Protein AF-A0A7V2QAD5-F1 (afdb_monomer_lite)

Secondary structure (DSSP, 8-state):
--------------HHHHHHHHHT--HHHH-TTHHHHHHHHHHHHHHHH-

Foldseek 3Di:
DPDPDDDLDDDDPDVQQVVCVVVVHDPCVSPVVCVVVVVSSVVVVVVVVD

Sequence (50 aa):
AAEDIPILMRIPLDRRIAEAYSEGEILVEILPEYREQFRELYERIEKAID

Structure (mmCIF, N/CA/C/O backbone):
data_AF-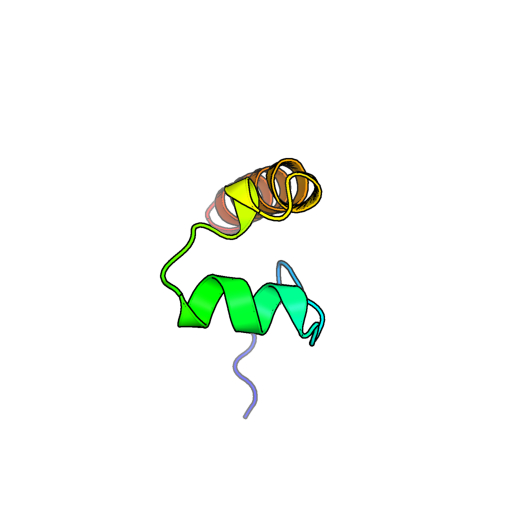A0A7V2QAD5-F1
#
_entry.id   AF-A0A7V2QAD5-F1
#
loop_
_atom_site.group_PDB
_atom_site.id
_atom_site.type_symbol
_atom_site.label_atom_id
_atom_site.label_alt_id
_atom_site.label_comp_id
_atom_site.label_asym_id
_atom_site.label_entity_id
_atom_site.label_seq_id
_atom_site.pdbx_PDB_ins_code
_atom_site.Cartn_x
_atom_site.Cartn_y
_atom_site.Cartn_z
_atom_site.occupancy
_atom_site.B_iso_or_equiv
_atom_site.auth_seq_id
_atom_site.auth_comp_id
_atom_site.auth_asym_id
_atom_site.auth_atom_id
_atom_site.pdbx_PDB_model_num
ATOM 1 N N . ALA A 1 1 ? -14.259 -18.746 8.184 1.00 49.91 1 ALA A N 1
ATOM 2 C CA . ALA A 1 1 ? -14.930 -17.439 8.305 1.00 49.91 1 ALA A CA 1
ATOM 3 C C . ALA A 1 1 ? -13.957 -16.393 7.786 1.00 49.91 1 ALA A C 1
ATOM 5 O O . ALA A 1 1 ? -12.764 -16.592 7.974 1.00 49.91 1 ALA A O 1
ATOM 6 N N . ALA A 1 2 ? -14.417 -15.367 7.071 1.00 65.06 2 ALA A N 1
ATOM 7 C CA . ALA A 1 2 ? -13.561 -14.213 6.823 1.00 65.06 2 ALA A CA 1
ATOM 8 C C . ALA A 1 2 ? -13.429 -13.483 8.164 1.00 65.06 2 ALA A C 1
ATOM 10 O O . ALA A 1 2 ? -14.447 -13.136 8.757 1.00 65.06 2 ALA A O 1
ATOM 11 N N . GLU A 1 3 ? -12.206 -13.368 8.675 1.00 76.12 3 GLU A N 1
ATOM 12 C CA . GLU A 1 3 ? -11.902 -12.488 9.806 1.00 76.12 3 GLU A CA 1
ATOM 13 C C . GLU A 1 3 ? -12.378 -11.066 9.454 1.00 76.12 3 GLU A C 1
ATOM 15 O O . GLU A 1 3 ? -12.266 -10.659 8.294 1.00 76.12 3 GLU A O 1
ATOM 20 N N . ASP A 1 4 ? -12.922 -10.323 10.422 1.00 83.38 4 ASP A N 1
ATOM 21 C CA . ASP A 1 4 ? -13.520 -8.985 10.238 1.00 83.38 4 ASP A CA 1
ATOM 22 C C . ASP A 1 4 ? -12.447 -7.887 10.070 1.00 83.38 4 ASP A C 1
ATOM 24 O O . ASP A 1 4 ? -12.432 -6.861 10.745 1.00 83.38 4 ASP A O 1
ATOM 28 N N . ILE A 1 5 ? -11.468 -8.151 9.201 1.00 87.50 5 ILE A N 1
ATOM 29 C CA . ILE A 1 5 ? -10.302 -7.300 8.981 1.00 87.50 5 ILE A CA 1
ATOM 30 C C . ILE A 1 5 ? -10.605 -6.339 7.822 1.00 87.50 5 ILE A C 1
ATOM 32 O O . ILE A 1 5 ? -10.828 -6.788 6.690 1.00 87.50 5 ILE A O 1
ATOM 36 N N . PRO A 1 6 ? -10.583 -5.014 8.053 1.00 90.75 6 PRO A N 1
ATOM 37 C CA . PRO A 1 6 ? -10.856 -4.039 7.010 1.00 90.75 6 PRO A CA 1
ATOM 38 C C . PRO A 1 6 ? -9.724 -3.984 5.979 1.00 90.75 6 PRO A C 1
ATOM 40 O O . PRO A 1 6 ? -8.537 -3.970 6.303 1.00 90.75 6 PRO A O 1
ATOM 43 N N . ILE A 1 7 ? -10.097 -3.878 4.703 1.00 92.81 7 ILE A N 1
ATOM 44 C CA . ILE A 1 7 ? -9.146 -3.638 3.613 1.00 92.81 7 ILE A CA 1
ATOM 45 C C . ILE A 1 7 ? -8.918 -2.129 3.491 1.00 92.81 7 ILE A C 1
ATOM 47 O O . ILE A 1 7 ? -9.799 -1.403 3.031 1.00 92.81 7 ILE A O 1
ATOM 51 N N . LEU A 1 8 ? -7.723 -1.663 3.859 1.00 95.00 8 LEU A N 1
ATOM 52 C CA . LEU A 1 8 ? -7.376 -0.235 3.844 1.00 95.00 8 LEU A CA 1
ATOM 53 C C . LEU A 1 8 ? -6.873 0.270 2.482 1.00 95.00 8 LEU A C 1
ATOM 55 O O . LEU A 1 8 ? -6.951 1.467 2.209 1.00 95.00 8 LEU A O 1
ATOM 59 N N . MET A 1 9 ? -6.398 -0.624 1.612 1.00 95.31 9 MET A N 1
ATOM 60 C CA . MET A 1 9 ? -5.955 -0.309 0.251 1.00 95.31 9 MET A CA 1
ATOM 61 C C . MET A 1 9 ? -6.051 -1.553 -0.637 1.00 95.31 9 MET A C 1
ATOM 63 O O . MET A 1 9 ? -5.901 -2.678 -0.163 1.00 95.31 9 MET A O 1
ATOM 67 N N . ARG A 1 10 ? -6.293 -1.354 -1.936 1.00 94.12 10 ARG A N 1
ATOM 68 C CA . ARG A 1 10 ? -6.211 -2.409 -2.952 1.00 94.12 10 ARG A CA 1
ATOM 69 C C . ARG A 1 10 ? -5.189 -2.012 -4.000 1.00 94.12 10 ARG A C 1
ATOM 71 O O . ARG A 1 10 ? -5.269 -0.918 -4.545 1.00 94.12 10 ARG A O 1
ATOM 78 N N . ILE A 1 11 ? -4.279 -2.927 -4.303 1.00 91.50 11 ILE A N 1
ATOM 79 C CA . ILE A 1 11 ? -3.346 -2.791 -5.417 1.00 91.50 11 ILE A CA 1
ATOM 80 C C . ILE A 1 11 ? -3.898 -3.644 -6.573 1.00 91.50 11 ILE A C 1
ATOM 82 O O . ILE A 1 11 ? -4.206 -4.818 -6.348 1.00 91.50 11 ILE A O 1
ATOM 86 N N . PRO A 1 12 ? -4.100 -3.081 -7.780 1.00 91.19 12 PRO A N 1
ATOM 87 C CA . PRO A 1 12 ? -4.564 -3.837 -8.935 1.00 91.19 12 PRO A CA 1
ATOM 88 C C . PRO A 1 12 ? -3.537 -4.892 -9.354 1.00 91.19 12 PRO A C 1
ATOM 90 O O . PRO A 1 12 ? -2.334 -4.729 -9.156 1.00 91.19 12 PRO A O 1
ATOM 93 N N . LEU A 1 13 ? -4.015 -5.960 -9.991 1.00 90.38 13 LEU A N 1
ATOM 94 C CA . LEU A 1 13 ? -3.141 -6.924 -10.647 1.00 90.38 13 LEU A CA 1
ATOM 95 C C . LEU A 1 13 ? -2.613 -6.313 -11.954 1.00 90.38 13 LEU A C 1
ATOM 97 O O . LEU A 1 13 ? -3.257 -6.409 -12.996 1.00 90.38 13 LEU A O 1
ATOM 101 N N . ASP A 1 14 ? -1.457 -5.657 -11.875 1.00 90.69 14 ASP A N 1
ATOM 102 C CA . ASP A 1 14 ? -0.774 -5.004 -12.995 1.00 90.69 14 ASP A CA 1
ATOM 103 C C . ASP A 1 14 ? 0.613 -5.632 -13.196 1.00 90.69 14 ASP A C 1
ATOM 105 O O . ASP A 1 14 ? 1.357 -5.862 -12.239 1.00 90.69 14 ASP A O 1
ATOM 109 N N . ARG A 1 15 ? 0.974 -5.909 -14.453 1.00 90.81 15 ARG A N 1
ATOM 110 C CA . ARG A 1 15 ? 2.254 -6.533 -14.806 1.00 90.81 15 ARG A CA 1
ATOM 111 C C . ARG A 1 15 ? 3.454 -5.695 -14.364 1.00 90.81 15 ARG A C 1
ATOM 113 O O . ARG A 1 15 ? 4.439 -6.271 -13.92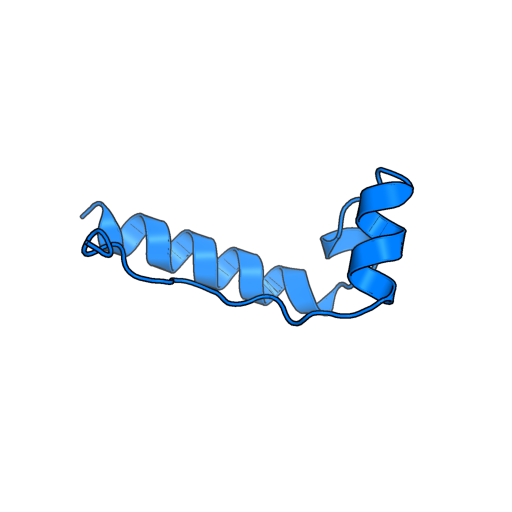7 1.00 90.81 15 ARG A O 1
ATOM 120 N N . ARG A 1 16 ? 3.349 -4.364 -14.408 1.00 89.25 16 ARG A N 1
ATOM 121 C CA . ARG A 1 16 ? 4.420 -3.440 -13.992 1.00 89.25 16 ARG A CA 1
ATOM 122 C C . ARG A 1 16 ? 4.749 -3.591 -12.508 1.00 89.25 16 ARG A C 1
ATOM 124 O O . ARG A 1 16 ? 5.905 -3.544 -12.111 1.00 89.25 16 ARG A O 1
ATOM 131 N N . ILE A 1 17 ? 3.719 -3.822 -11.694 1.00 90.88 17 ILE A N 1
ATOM 132 C CA . ILE A 1 17 ? 3.860 -4.087 -10.257 1.00 90.88 17 ILE A CA 1
ATOM 133 C C . ILE A 1 17 ? 4.528 -5.447 -10.051 1.00 90.88 17 ILE A C 1
ATOM 135 O O . ILE A 1 17 ? 5.366 -5.596 -9.163 1.00 90.88 17 ILE A O 1
ATOM 139 N N . ALA A 1 18 ? 4.170 -6.424 -10.891 1.00 91.44 18 ALA A N 1
ATOM 140 C CA . ALA A 1 18 ? 4.730 -7.762 -10.816 1.00 91.44 18 ALA A CA 1
ATOM 141 C C . ALA A 1 18 ? 6.215 -7.837 -11.186 1.00 91.44 18 ALA A C 1
ATOM 143 O O . ALA A 1 18 ? 6.989 -8.544 -10.540 1.00 91.44 18 ALA A O 1
ATOM 144 N N . GLU A 1 19 ? 6.604 -7.081 -12.207 1.00 91.38 19 GLU A N 1
ATOM 145 C CA . GLU A 1 19 ? 7.991 -6.915 -12.637 1.00 91.38 19 GLU A CA 1
ATOM 146 C C . GLU A 1 19 ? 8.817 -6.248 -11.530 1.00 91.38 19 GLU A C 1
ATOM 148 O O . GLU A 1 19 ? 9.792 -6.843 -11.073 1.00 91.38 19 GLU A O 1
ATOM 153 N N . ALA A 1 20 ? 8.355 -5.106 -11.003 1.00 88.94 20 ALA A N 1
ATOM 154 C CA . ALA A 1 20 ? 9.066 -4.363 -9.962 1.00 88.94 20 ALA A CA 1
ATOM 155 C C . ALA A 1 20 ? 9.375 -5.222 -8.721 1.00 88.94 20 ALA A C 1
ATOM 157 O O . ALA A 1 20 ? 10.515 -5.251 -8.259 1.00 88.94 20 ALA A O 1
ATOM 158 N N . TYR A 1 21 ? 8.402 -5.989 -8.198 1.00 82.38 21 TYR A N 1
ATOM 159 C CA . TYR A 1 21 ? 8.691 -6.853 -7.044 1.00 82.38 21 TYR A CA 1
ATOM 160 C C . TYR A 1 21 ? 9.624 -8.023 -7.399 1.00 82.38 21 TYR A C 1
ATOM 162 O O . TYR A 1 21 ? 10.364 -8.487 -6.533 1.00 82.38 21 TYR A O 1
ATOM 170 N N . SER A 1 22 ? 9.581 -8.533 -8.637 1.00 91.31 22 SER A N 1
ATOM 171 C CA . SER A 1 22 ? 10.396 -9.682 -9.067 1.00 91.31 22 SER A CA 1
ATOM 172 C C . SER A 1 22 ? 11.868 -9.307 -9.231 1.00 91.31 22 SER A C 1
ATOM 174 O O . SER A 1 22 ? 12.743 -10.137 -8.995 1.00 91.31 22 SER A O 1
ATOM 176 N N . GLU A 1 23 ? 12.135 -8.056 -9.597 1.00 92.19 23 GLU A N 1
ATOM 177 C CA . GLU A 1 23 ? 13.483 -7.498 -9.725 1.00 92.19 23 GLU A CA 1
ATOM 178 C C . GLU A 1 23 ? 14.036 -6.968 -8.388 1.00 92.19 23 GLU A C 1
ATOM 180 O O . GLU A 1 23 ? 15.217 -6.639 -8.287 1.00 92.19 23 GLU A O 1
ATOM 185 N N . GLY A 1 24 ? 13.216 -6.960 -7.328 1.00 93.12 24 GLY A N 1
ATOM 186 C CA . GLY A 1 24 ? 13.592 -6.447 -6.008 1.00 93.12 24 GLY A CA 1
ATOM 187 C C . GLY A 1 24 ? 13.577 -4.920 -5.924 1.00 93.12 24 GLY A C 1
ATOM 188 O O . GLY A 1 24 ? 14.182 -4.347 -5.017 1.00 93.12 24 GLY A O 1
ATOM 189 N N . GLU A 1 25 ? 12.895 -4.263 -6.859 1.00 92.12 25 GLU A N 1
ATOM 190 C CA . GLU A 1 25 ? 12.779 -2.813 -6.917 1.00 92.12 25 GLU A CA 1
ATOM 191 C C . GLU A 1 25 ? 11.681 -2.296 -5.982 1.00 92.12 25 GLU A C 1
ATOM 193 O O . GLU A 1 25 ? 10.689 -2.967 -5.673 1.00 92.12 25 GLU A O 1
ATOM 198 N N . ILE A 1 26 ? 11.841 -1.054 -5.528 1.00 91.50 26 ILE A N 1
ATOM 199 C CA . ILE A 1 26 ? 10.856 -0.407 -4.669 1.00 91.50 26 ILE A CA 1
ATOM 200 C C . ILE A 1 26 ? 9.709 0.117 -5.542 1.00 91.50 26 ILE A C 1
ATOM 202 O O . ILE A 1 26 ? 9.889 1.010 -6.368 1.00 91.50 26 ILE A O 1
ATOM 206 N N . LEU A 1 27 ? 8.488 -0.371 -5.297 1.00 91.00 27 LEU A N 1
ATOM 207 C CA . LEU A 1 27 ? 7.295 -0.011 -6.078 1.00 91.00 27 LEU A CA 1
ATOM 208 C C . LEU A 1 27 ? 7.086 1.508 -6.221 1.00 91.00 27 LEU A C 1
ATOM 210 O O . LEU A 1 27 ? 6.739 1.982 -7.297 1.00 91.00 27 LEU A O 1
ATOM 214 N N . VAL A 1 28 ? 7.321 2.281 -5.156 1.00 93.31 28 VAL A N 1
ATOM 215 C CA . VAL A 1 28 ? 7.157 3.747 -5.167 1.00 93.31 28 VAL A CA 1
ATOM 216 C C . VAL A 1 28 ? 8.270 4.500 -5.905 1.00 93.31 28 VAL A C 1
ATOM 218 O O . VAL A 1 28 ? 8.149 5.707 -6.122 1.00 93.31 28 VAL A O 1
ATOM 221 N N . GLU A 1 29 ? 9.373 3.837 -6.251 1.00 92.06 29 GLU A N 1
ATOM 222 C CA . GLU A 1 29 ? 10.419 4.399 -7.111 1.00 92.06 29 GLU A CA 1
ATOM 223 C C . GLU A 1 29 ? 10.048 4.243 -8.587 1.00 92.06 29 GLU A C 1
ATOM 225 O O . GLU A 1 29 ? 10.163 5.211 -9.338 1.00 92.06 29 GLU A O 1
ATOM 230 N N . ILE A 1 30 ? 9.517 3.075 -8.960 1.00 90.94 30 ILE A N 1
ATOM 231 C CA . ILE A 1 30 ? 9.127 2.725 -10.335 1.00 90.94 30 ILE A CA 1
ATOM 232 C C . ILE A 1 30 ? 7.767 3.308 -10.726 1.00 90.94 30 ILE A C 1
ATOM 234 O O . ILE A 1 30 ? 7.586 3.758 -11.857 1.00 90.94 30 ILE A O 1
ATOM 238 N N . LEU A 1 31 ? 6.820 3.342 -9.785 1.00 91.44 31 LEU A N 1
ATOM 239 C CA . LEU A 1 31 ? 5.481 3.907 -9.952 1.00 91.44 31 LEU A CA 1
ATOM 240 C C . LEU A 1 31 ? 5.259 5.034 -8.922 1.00 91.44 31 LEU A C 1
ATOM 242 O O . LEU A 1 31 ? 4.670 4.809 -7.856 1.00 91.44 31 LEU A O 1
ATOM 246 N N . PRO A 1 32 ? 5.747 6.263 -9.199 1.00 92.81 32 PRO A N 1
ATOM 247 C CA . PRO A 1 32 ? 5.627 7.415 -8.305 1.00 92.81 32 PRO A CA 1
ATOM 248 C C . PRO A 1 32 ? 4.202 7.726 -7.835 1.00 92.81 32 PRO A C 1
ATOM 250 O O . PRO A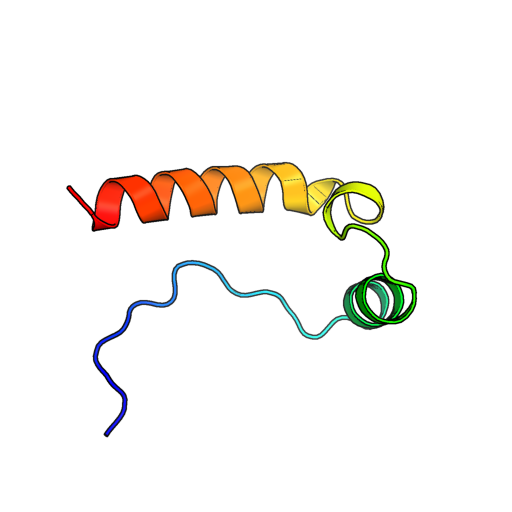 1 32 ? 4.034 8.288 -6.753 1.00 92.81 32 PRO A O 1
ATOM 253 N N . GLU A 1 33 ? 3.181 7.353 -8.611 1.00 91.38 33 GLU A N 1
ATOM 254 C CA . GLU A 1 33 ? 1.763 7.515 -8.272 1.00 91.38 33 GLU A CA 1
ATOM 255 C C . GLU A 1 33 ? 1.345 6.754 -7.006 1.00 91.38 33 GLU A C 1
ATOM 257 O O . GLU A 1 33 ? 0.351 7.105 -6.367 1.00 91.38 33 GLU A O 1
ATOM 262 N N . TYR A 1 34 ? 2.107 5.731 -6.611 1.00 93.69 34 TYR A N 1
ATOM 263 C CA . TYR A 1 34 ? 1.856 4.990 -5.380 1.00 93.69 34 TYR A CA 1
ATOM 264 C C . TYR A 1 34 ? 2.350 5.724 -4.134 1.00 93.69 34 TYR A C 1
ATOM 266 O O . TYR A 1 34 ? 1.900 5.397 -3.042 1.00 93.69 34 TYR A O 1
ATOM 274 N N . ARG A 1 35 ? 3.226 6.733 -4.252 1.00 95.00 35 ARG A N 1
ATOM 275 C CA . ARG A 1 35 ? 3.753 7.458 -3.080 1.00 95.00 35 ARG A CA 1
ATOM 276 C C . ARG A 1 35 ? 2.642 8.055 -2.230 1.00 95.00 35 ARG A C 1
ATOM 278 O O . ARG A 1 35 ? 2.647 7.874 -1.018 1.00 95.00 35 ARG A O 1
ATOM 285 N N . GLU A 1 36 ? 1.698 8.737 -2.870 1.00 96.19 36 GLU A N 1
ATOM 286 C CA . GLU A 1 36 ? 0.591 9.366 -2.153 1.00 96.19 36 GLU A CA 1
ATOM 287 C C . GLU A 1 36 ? -0.386 8.321 -1.605 1.00 96.19 36 GLU A C 1
ATOM 289 O O . GLU A 1 36 ? -0.761 8.386 -0.442 1.00 96.19 36 GLU A O 1
ATOM 294 N N . GLN A 1 37 ? -0.681 7.270 -2.376 1.00 95.69 37 GLN A N 1
ATOM 295 C CA . GLN A 1 37 ? -1.532 6.163 -1.919 1.00 95.69 37 GLN A CA 1
ATOM 296 C C . GLN A 1 37 ? -0.964 5.461 -0.673 1.00 95.69 37 GLN A C 1
ATOM 298 O O . GLN A 1 37 ? -1.710 5.133 0.248 1.00 95.69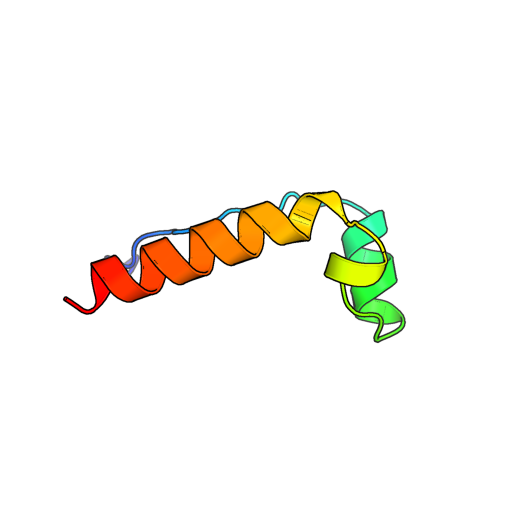 37 GLN A O 1
ATOM 303 N N . PHE A 1 38 ? 0.356 5.250 -0.609 1.00 96.19 38 PHE A N 1
ATOM 304 C CA . PHE A 1 38 ? 1.002 4.670 0.572 1.00 96.19 38 PHE A CA 1
ATOM 305 C C . PHE A 1 38 ? 1.011 5.624 1.774 1.00 96.19 38 PHE A C 1
ATOM 307 O O . PHE A 1 38 ? 0.912 5.150 2.905 1.00 96.19 38 PHE A O 1
ATOM 314 N N . ARG A 1 39 ? 1.088 6.946 1.560 1.00 96.88 39 ARG A N 1
ATOM 315 C CA . ARG A 1 39 ? 0.927 7.937 2.640 1.00 96.88 39 ARG A 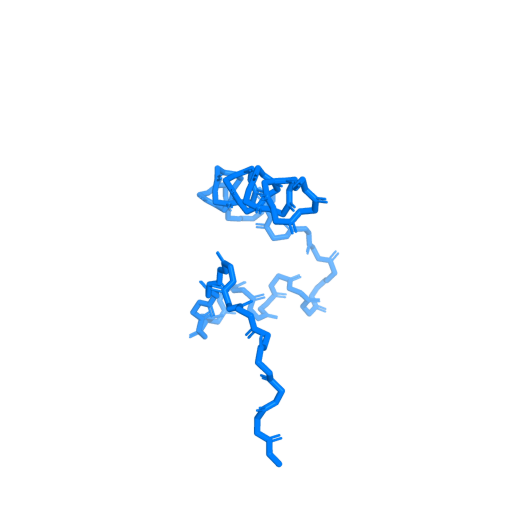CA 1
ATOM 316 C C . ARG A 1 39 ? -0.490 7.921 3.201 1.00 96.88 39 ARG A C 1
ATOM 318 O O . ARG A 1 39 ? -0.655 7.792 4.407 1.00 96.88 39 ARG A O 1
ATOM 325 N N . GLU A 1 40 ? -1.499 7.943 2.334 1.00 96.69 40 GLU A N 1
ATOM 326 C CA . GLU A 1 40 ? -2.905 7.833 2.742 1.00 96.69 40 GLU A CA 1
ATOM 327 C C . GLU A 1 40 ? -3.186 6.512 3.474 1.00 96.69 40 GLU A C 1
ATOM 329 O O . GLU A 1 40 ? -3.924 6.482 4.460 1.00 96.69 40 GLU A O 1
ATOM 334 N N . LEU A 1 41 ? -2.586 5.405 3.021 1.00 96.75 41 LEU A N 1
ATOM 335 C CA . LEU A 1 41 ? -2.669 4.121 3.714 1.00 96.75 41 LEU A CA 1
ATOM 336 C C . LEU A 1 41 ? -2.060 4.202 5.118 1.00 96.75 41 LEU A C 1
ATOM 338 O O . LEU A 1 41 ? -2.662 3.697 6.062 1.00 96.75 41 LEU A O 1
ATOM 342 N N . TYR A 1 42 ? -0.897 4.834 5.266 1.00 96.81 42 TYR A N 1
ATOM 343 C CA . TYR A 1 42 ? -0.258 5.008 6.567 1.00 96.81 42 TYR A CA 1
ATOM 344 C C . TYR A 1 42 ? -1.149 5.814 7.527 1.00 96.81 42 TYR A C 1
ATOM 346 O O . TYR A 1 42 ? -1.429 5.350 8.630 1.00 96.81 42 TYR A O 1
ATOM 354 N N . GLU A 1 43 ? -1.718 6.935 7.075 1.00 97.00 43 GLU A N 1
ATOM 355 C CA . GLU A 1 43 ? -2.669 7.721 7.876 1.00 97.00 43 GLU A CA 1
ATOM 356 C C . GLU A 1 43 ? -3.928 6.926 8.259 1.00 97.00 43 GLU A C 1
ATOM 358 O O . GLU A 1 43 ? -4.496 7.107 9.337 1.00 97.00 43 GLU A O 1
ATOM 363 N N . ARG A 1 44 ? -4.407 6.050 7.366 1.00 96.00 44 ARG A N 1
ATOM 364 C CA . ARG A 1 44 ? -5.536 5.151 7.650 1.00 96.00 44 ARG A CA 1
ATOM 365 C C . ARG A 1 44 ? -5.196 4.109 8.708 1.00 96.00 44 ARG A C 1
ATOM 367 O O . ARG A 1 44 ? -6.079 3.754 9.480 1.00 96.00 44 ARG A O 1
ATOM 374 N N . ILE A 1 45 ? -3.959 3.613 8.720 1.00 95.88 45 ILE A N 1
ATOM 375 C CA . ILE A 1 45 ? -3.478 2.671 9.734 1.00 95.88 45 ILE A CA 1
ATOM 376 C C . ILE A 1 45 ? -3.407 3.366 11.094 1.00 95.88 45 ILE A C 1
ATOM 378 O O . ILE A 1 45 ? -3.926 2.814 12.057 1.00 95.88 45 ILE A O 1
ATOM 382 N N . GLU A 1 46 ? -2.839 4.574 11.169 1.00 96.50 46 GLU A N 1
ATOM 383 C CA . GLU A 1 46 ? -2.779 5.347 12.421 1.00 96.50 46 GLU A CA 1
ATOM 384 C C . GLU A 1 46 ? -4.182 5.554 13.011 1.00 96.50 46 GLU A C 1
ATOM 386 O O . GLU A 1 46 ? -4.436 5.177 14.151 1.00 96.50 46 GLU A O 1
ATOM 391 N N . LYS A 1 47 ? -5.138 6.001 12.187 1.00 94.62 47 LYS A N 1
ATOM 392 C CA . LYS A 1 47 ? -6.544 6.189 12.594 1.00 94.62 47 LYS A CA 1
ATOM 393 C C . LYS A 1 47 ? -7.273 4.908 13.009 1.00 94.62 47 LYS A C 1
ATOM 395 O O . LYS A 1 47 ? -8.348 5.004 13.585 1.00 94.62 47 LYS A O 1
ATOM 400 N N . ALA A 1 48 ? -6.773 3.732 12.632 1.00 91.06 48 ALA A N 1
ATOM 401 C CA . ALA A 1 48 ? -7.377 2.451 12.997 1.00 91.06 48 ALA A CA 1
ATOM 402 C C . ALA A 1 48 ? -6.835 1.896 14.325 1.00 91.06 48 ALA A C 1
ATOM 404 O O . ALA A 1 48 ? -7.389 0.925 14.842 1.00 91.06 48 ALA A O 1
ATOM 405 N N . ILE A 1 49 ? -5.733 2.461 14.827 1.00 90.12 49 ILE A N 1
ATOM 406 C CA . ILE A 1 49 ? -5.087 2.074 16.087 1.00 90.12 49 ILE A CA 1
ATOM 407 C C . ILE A 1 49 ? -5.514 3.007 17.238 1.00 90.12 49 ILE A C 1
ATOM 409 O O . ILE A 1 49 ? -5.447 2.587 18.395 1.00 90.12 49 ILE A O 1
ATOM 413 N N . ASP A 1 50 ? -5.976 4.221 16.920 1.00 71.75 50 ASP A N 1
ATOM 414 C CA . ASP A 1 50 ? -6.631 5.167 17.843 1.00 71.75 50 ASP A CA 1
ATOM 415 C C . ASP A 1 50 ? -8.080 4.765 18.189 1.00 71.75 50 ASP A C 1
ATO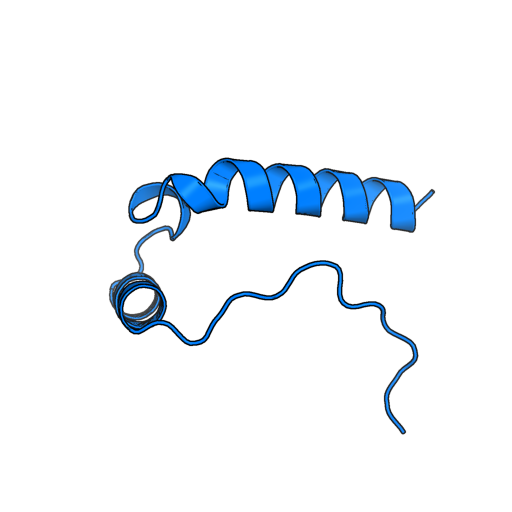M 417 O O . ASP A 1 50 ? -8.466 4.916 19.375 1.00 71.75 50 ASP A O 1
#

pLDDT: mean 90.38, std 8.38, range [49.91, 97.0]

Radius of gyration: 13.33 Å; chains: 1; bounding box: 28×27×33 Å